Protein AF-A0A8C4TIR2-F1 (afdb_monomer)

Mean predicted aligned error: 9.28 Å

Structure (mmCIF, N/CA/C/O backbone):
data_AF-A0A8C4TIR2-F1
#
_entry.id   AF-A0A8C4TIR2-F1
#
loop_
_atom_site.group_PDB
_atom_site.id
_atom_site.type_symbol
_atom_site.label_atom_id
_atom_site.label_alt_id
_atom_site.label_comp_id
_atom_site.label_asym_id
_atom_site.label_entity_id
_atom_site.label_seq_id
_atom_site.pdbx_PDB_ins_code
_atom_site.Cartn_x
_atom_site.Cartn_y
_atom_site.Cartn_z
_atom_site.occupancy
_atom_site.B_iso_or_equiv
_atom_site.auth_seq_id
_atom_site.auth_comp_id
_atom_site.auth_asym_id
_atom_site.auth_atom_id
_atom_site.pdbx_PDB_model_num
ATOM 1 N N . MET A 1 1 ? 10.540 20.627 15.817 1.00 44.41 1 MET A N 1
ATOM 2 C CA . MET A 1 1 ? 10.626 19.557 14.808 1.00 44.41 1 MET A CA 1
ATOM 3 C C . MET A 1 1 ? 10.087 18.315 15.485 1.00 44.41 1 MET A C 1
ATOM 5 O O . MET A 1 1 ? 10.702 17.850 16.442 1.00 44.41 1 MET A O 1
ATOM 9 N N . ASP A 1 2 ? 8.877 17.903 15.119 1.00 51.88 2 ASP A N 1
ATOM 10 C CA . ASP A 1 2 ? 8.146 16.870 15.853 1.00 51.88 2 ASP A CA 1
ATOM 11 C C . ASP A 1 2 ? 8.819 15.507 15.669 1.00 51.88 2 ASP A C 1
ATOM 13 O O . ASP A 1 2 ? 9.313 15.180 14.590 1.00 51.88 2 ASP A O 1
ATOM 17 N N . CYS A 1 3 ? 8.850 14.691 16.727 1.00 56.00 3 CYS A N 1
ATOM 18 C CA . CYS A 1 3 ? 9.494 13.372 16.720 1.00 56.00 3 CYS A CA 1
ATOM 19 C C . CYS A 1 3 ? 8.999 12.490 15.555 1.00 56.00 3 CYS A C 1
ATOM 21 O O . CYS A 1 3 ? 9.780 11.754 14.959 1.00 56.00 3 CYS A O 1
ATOM 23 N N . LEU A 1 4 ? 7.730 12.646 15.163 1.00 46.91 4 LEU A N 1
ATOM 24 C CA . LEU A 1 4 ? 7.131 11.980 14.009 1.00 46.91 4 LEU A CA 1
ATOM 25 C C . LEU A 1 4 ? 7.779 12.397 12.679 1.00 46.91 4 LEU A C 1
ATOM 27 O O . LEU A 1 4 ? 8.092 11.539 11.863 1.00 46.91 4 LEU A O 1
ATOM 31 N N . GLU A 1 5 ? 8.032 13.686 12.473 1.00 54.72 5 GLU A N 1
ATOM 32 C CA . GLU A 1 5 ? 8.664 14.216 11.260 1.00 54.72 5 GLU A CA 1
ATOM 33 C C . GLU A 1 5 ? 10.117 13.728 11.135 1.00 54.72 5 GLU A C 1
ATOM 35 O O . GLU A 1 5 ? 10.555 13.284 10.071 1.00 54.72 5 GLU A O 1
ATOM 40 N N . VAL A 1 6 ? 10.842 13.695 12.260 1.00 60.31 6 VAL A N 1
ATOM 41 C CA . VAL A 1 6 ? 12.198 13.129 12.333 1.00 60.31 6 VAL A CA 1
ATOM 42 C C . VAL A 1 6 ? 12.179 11.623 12.040 1.00 60.31 6 VAL A C 1
ATOM 44 O O . VAL A 1 6 ? 12.963 11.159 11.210 1.00 60.31 6 VAL A O 1
ATOM 47 N N . CYS A 1 7 ? 11.262 10.858 12.641 1.00 57.25 7 CYS A N 1
ATOM 48 C CA . CYS A 1 7 ? 11.126 9.418 12.396 1.00 57.25 7 CYS A CA 1
ATOM 49 C C . CYS A 1 7 ? 10.742 9.097 10.945 1.00 57.25 7 CYS A C 1
ATOM 51 O O . CYS A 1 7 ? 11.312 8.174 10.362 1.00 57.25 7 CYS A O 1
ATOM 53 N N . LEU A 1 8 ? 9.831 9.865 10.343 1.00 60.19 8 LEU A N 1
ATOM 54 C CA . LEU A 1 8 ? 9.441 9.703 8.940 1.00 60.19 8 LEU A CA 1
ATOM 55 C C . LEU A 1 8 ? 10.604 10.038 7.997 1.00 60.19 8 LEU A C 1
ATOM 57 O O . LEU A 1 8 ? 10.867 9.285 7.059 1.00 60.19 8 LEU A O 1
ATOM 61 N N . SER A 1 9 ? 11.370 11.095 8.288 1.00 61.84 9 SER A N 1
ATOM 62 C CA . SER A 1 9 ? 12.558 11.439 7.496 1.00 61.84 9 SER A CA 1
ATOM 63 C C . SER A 1 9 ? 13.643 10.354 7.561 1.00 61.84 9 SER A C 1
ATOM 65 O O . SER A 1 9 ? 14.259 10.040 6.543 1.00 61.84 9 SER A O 1
ATOM 67 N N . TYR A 1 10 ? 13.850 9.719 8.720 1.00 64.38 10 TYR A N 1
ATOM 68 C CA . TYR A 1 10 ? 14.801 8.613 8.854 1.00 64.38 10 TYR A CA 1
ATOM 69 C C . TYR A 1 10 ? 14.301 7.336 8.168 1.00 64.38 10 TYR A C 1
ATOM 71 O O . TYR A 1 10 ? 15.072 6.659 7.491 1.00 64.38 10 TYR A O 1
ATOM 79 N N . ASN A 1 11 ? 13.003 7.037 8.279 1.00 63.38 11 ASN A N 1
ATOM 80 C CA . ASN A 1 11 ? 12.386 5.890 7.617 1.00 63.38 11 ASN A CA 1
ATOM 81 C C . ASN A 1 11 ? 12.517 5.984 6.090 1.00 63.38 11 ASN A C 1
ATOM 83 O O . ASN A 1 11 ? 12.944 5.016 5.466 1.00 63.38 11 ASN A O 1
ATOM 87 N N . SER A 1 12 ? 12.295 7.174 5.521 1.00 69.44 12 SER A N 1
ATOM 88 C CA . SER A 1 12 ? 12.426 7.408 4.077 1.00 69.44 12 SER A CA 1
ATOM 89 C C . SER A 1 12 ? 13.821 7.102 3.524 1.00 69.44 12 SER A C 1
ATOM 91 O O . SER A 1 12 ? 13.954 6.633 2.396 1.00 69.44 12 SER A O 1
ATOM 93 N N . LYS A 1 13 ? 14.875 7.297 4.331 1.00 70.94 13 LYS A N 1
ATOM 94 C CA . LYS A 1 13 ? 16.254 6.948 3.954 1.00 70.94 13 LYS A CA 1
ATOM 95 C C . LYS 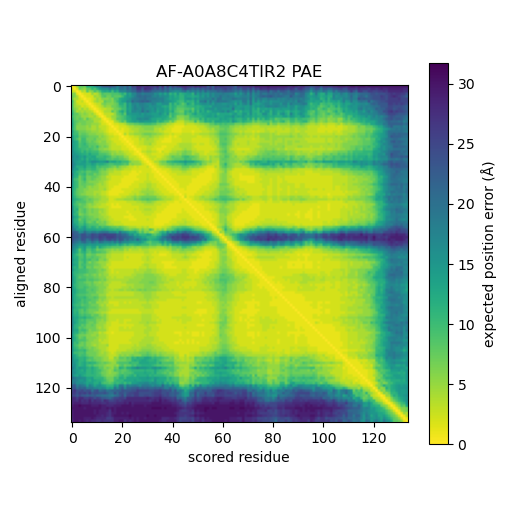A 1 13 ? 16.504 5.440 3.950 1.00 70.94 13 LYS A C 1
ATOM 97 O O . LYS A 1 13 ? 17.417 4.996 3.267 1.00 70.94 13 LYS A O 1
ATOM 102 N N . LEU A 1 14 ? 15.730 4.674 4.720 1.00 71.31 14 LEU A N 1
ATOM 103 C CA . LEU A 1 14 ? 15.897 3.228 4.871 1.00 71.31 14 LEU A CA 1
ATOM 104 C C . LEU A 1 14 ? 15.120 2.423 3.830 1.00 71.31 14 LEU A C 1
ATOM 106 O O . LEU A 1 14 ? 15.625 1.411 3.363 1.00 71.31 14 LEU A O 1
ATOM 110 N N . ASN A 1 15 ? 13.900 2.840 3.490 1.00 77.38 15 ASN A N 1
ATOM 111 C CA . ASN A 1 15 ? 13.010 2.077 2.605 1.00 77.38 15 ASN A CA 1
ATOM 112 C C . ASN A 1 15 ? 12.598 2.836 1.333 1.00 77.38 15 ASN A C 1
ATOM 114 O O . ASN A 1 15 ? 11.797 2.336 0.549 1.00 77.38 15 ASN A O 1
ATOM 118 N N . GLY A 1 16 ? 13.106 4.056 1.140 1.00 84.44 16 GLY A N 1
ATOM 119 C CA . GLY A 1 16 ? 12.786 4.885 -0.020 1.00 84.44 16 GLY A CA 1
AT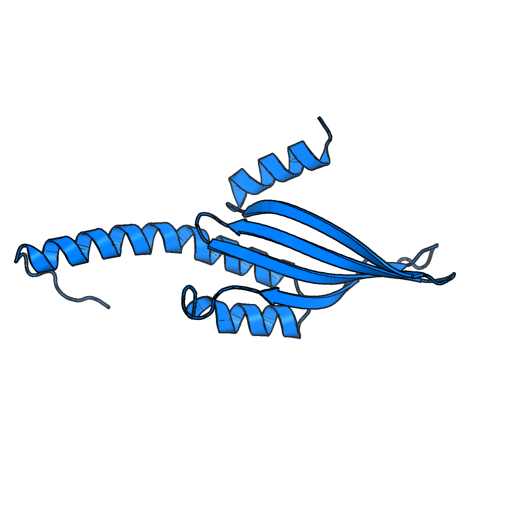OM 120 C C . GLY A 1 16 ? 11.350 5.412 -0.048 1.00 84.44 16 GLY A C 1
ATOM 121 O O . GLY A 1 16 ? 10.964 5.993 -1.063 1.00 84.44 16 GLY A O 1
ATOM 122 N N . VAL A 1 17 ? 10.559 5.215 1.016 1.00 88.62 17 VAL A N 1
ATOM 123 C CA . VAL A 1 17 ? 9.154 5.636 1.107 1.00 88.62 17 VAL A CA 1
ATOM 124 C C . VAL A 1 17 ? 9.064 7.047 1.678 1.00 88.62 17 VAL A C 1
ATOM 126 O O . VAL A 1 17 ? 9.472 7.315 2.807 1.00 88.62 17 VAL A O 1
ATOM 129 N N . ILE A 1 18 ? 8.479 7.951 0.902 1.00 89.00 18 ILE A N 1
ATOM 130 C CA . ILE A 1 18 ? 8.207 9.336 1.282 1.00 89.00 18 ILE A CA 1
ATOM 131 C C . ILE A 1 18 ? 6.695 9.533 1.277 1.00 89.00 18 ILE A C 1
ATOM 133 O O . ILE A 1 18 ? 6.031 9.228 0.288 1.00 89.00 18 ILE A O 1
ATOM 137 N N . PHE A 1 19 ? 6.153 10.052 2.375 1.00 87.62 19 PHE A N 1
ATOM 138 C CA . PHE A 1 19 ? 4.742 10.408 2.486 1.00 87.62 19 PHE A CA 1
ATOM 139 C C . PHE A 1 19 ? 4.551 11.883 2.141 1.00 87.62 19 PHE A C 1
ATOM 141 O O . PHE A 1 19 ? 5.210 12.741 2.725 1.00 87.62 19 PHE A O 1
ATOM 148 N N . ASN A 1 20 ? 3.649 12.163 1.203 1.00 89.50 20 ASN A N 1
ATOM 149 C CA . ASN A 1 20 ? 3.382 13.513 0.707 1.00 89.50 20 ASN A CA 1
ATOM 150 C C . ASN A 1 20 ? 2.139 14.126 1.351 1.00 89.50 20 ASN A C 1
ATOM 152 O O . ASN A 1 20 ? 2.112 15.322 1.620 1.00 89.50 20 ASN A O 1
ATOM 156 N N . ASP A 1 21 ? 1.111 13.310 1.579 1.00 89.12 21 ASP A N 1
ATOM 157 C CA . ASP A 1 21 ? -0.139 13.744 2.197 1.00 89.12 21 ASP A CA 1
ATOM 158 C C . ASP A 1 21 ? -0.716 12.624 3.062 1.00 89.12 21 ASP A C 1
ATOM 160 O O . ASP A 1 21 ? -0.582 11.437 2.740 1.00 89.12 21 ASP A O 1
ATOM 164 N N . CYS A 1 22 ? -1.366 13.014 4.154 1.00 88.94 22 CYS A N 1
ATOM 165 C CA . CYS A 1 22 ? -2.058 12.118 5.064 1.00 88.94 22 CYS A CA 1
ATOM 166 C C . CYS A 1 22 ? -3.305 12.815 5.606 1.00 88.94 22 CYS A C 1
ATOM 168 O O . CYS A 1 22 ? -3.226 13.822 6.309 1.00 88.94 22 CYS A O 1
ATOM 170 N N . GLN A 1 23 ? -4.463 12.243 5.309 1.00 89.50 23 GLN A N 1
ATOM 171 C CA . GLN A 1 23 ? -5.754 12.729 5.770 1.00 89.50 23 GLN A CA 1
ATOM 172 C C . GLN A 1 23 ? -6.420 11.651 6.608 1.00 89.50 23 GLN A C 1
ATOM 174 O O . GLN A 1 23 ? -6.385 10.469 6.264 1.00 89.50 23 GLN A O 1
ATOM 179 N N . SER A 1 24 ? -7.076 12.062 7.690 1.00 90.50 24 SER A N 1
ATOM 180 C CA . SER A 1 24 ? -7.848 11.152 8.527 1.00 90.50 24 SER A CA 1
ATOM 181 C C . SER A 1 24 ? -9.233 11.716 8.812 1.00 90.50 24 SER A C 1
ATOM 183 O O . SER A 1 24 ? -9.405 12.908 9.062 1.00 90.50 24 SER A O 1
ATOM 185 N N . MET A 1 25 ? -10.238 10.845 8.769 1.00 92.88 25 MET A N 1
ATOM 186 C CA . MET A 1 25 ? -11.625 11.181 9.064 1.00 92.88 25 MET A CA 1
ATOM 187 C C . MET A 1 25 ? -12.217 10.122 9.987 1.00 92.88 25 MET A C 1
ATOM 189 O O . MET A 1 25 ? -12.101 8.924 9.740 1.00 92.88 25 MET A O 1
ATOM 193 N N . THR A 1 26 ? -12.883 10.551 11.058 1.00 94.06 26 THR A N 1
ATOM 194 C CA . THR A 1 26 ? -13.643 9.624 11.907 1.00 94.06 26 THR A CA 1
ATOM 195 C C . THR A 1 26 ? -14.949 9.266 11.204 1.00 94.06 26 THR A C 1
ATOM 197 O O . THR A 1 26 ? -15.751 10.155 10.938 1.00 94.06 26 THR A O 1
ATOM 200 N N . ILE A 1 27 ? -15.158 7.980 10.915 1.00 94.69 27 ILE A N 1
ATOM 201 C CA . ILE A 1 27 ? -16.389 7.478 10.284 1.00 94.69 27 ILE A CA 1
ATOM 202 C C . ILE A 1 27 ? -17.414 7.103 11.352 1.00 94.69 27 ILE A C 1
ATOM 204 O O . ILE A 1 27 ? -18.591 7.424 11.242 1.00 94.69 27 ILE A O 1
ATOM 208 N N . GLU A 1 28 ? -16.958 6.421 12.400 1.00 92.44 28 GLU A N 1
ATOM 209 C CA . GLU A 1 28 ? -17.813 5.935 13.476 1.00 92.44 28 GLU A CA 1
ATOM 210 C C . GLU A 1 28 ? -17.135 6.225 14.807 1.00 92.44 28 GLU A C 1
ATOM 212 O O . GLU A 1 28 ? -15.948 5.944 15.002 1.00 92.44 28 GLU A O 1
ATOM 217 N N . ARG A 1 29 ? -17.904 6.770 15.745 1.00 91.31 29 ARG A N 1
ATOM 218 C CA . ARG A 1 29 ? -17.455 6.999 17.111 1.00 91.31 29 ARG A CA 1
ATOM 219 C C . ARG A 1 29 ? -18.526 6.495 18.063 1.00 91.31 29 ARG A C 1
ATOM 221 O O . ARG A 1 29 ? -19.584 7.098 18.181 1.00 91.31 29 ARG A O 1
ATOM 228 N N . SER A 1 30 ? -18.211 5.425 18.779 1.00 86.06 30 SER A N 1
ATOM 229 C CA . SER A 1 30 ? -19.043 4.896 19.862 1.00 86.06 30 SER A CA 1
ATOM 230 C C . SER A 1 30 ? -18.352 5.092 21.215 1.00 86.06 30 SER A C 1
ATOM 232 O O . SER A 1 30 ? -17.267 5.685 21.298 1.00 86.06 30 SER A O 1
ATOM 234 N N . THR A 1 31 ? -18.981 4.607 22.282 1.00 82.12 31 THR A N 1
ATOM 235 C CA . THR A 1 31 ? -18.399 4.552 23.629 1.00 82.12 31 THR A CA 1
ATOM 236 C C . THR A 1 31 ? -17.245 3.549 23.723 1.00 82.12 31 THR A C 1
ATOM 238 O O . THR A 1 31 ? -16.294 3.799 24.454 1.00 82.12 31 THR A O 1
ATOM 241 N N . VAL A 1 32 ? -17.276 2.465 22.937 1.00 84.81 32 VAL A N 1
ATOM 242 C CA . VAL A 1 32 ? -16.321 1.341 23.037 1.00 84.81 32 VAL A CA 1
ATOM 243 C C . VAL A 1 32 ? -15.224 1.402 21.969 1.00 84.81 32 VAL A C 1
ATOM 245 O O . VAL A 1 32 ? -14.061 1.092 22.231 1.00 84.81 32 VAL A O 1
ATOM 248 N N . ARG A 1 33 ? -15.579 1.829 20.753 1.00 88.38 33 ARG A N 1
ATOM 249 C CA . ARG A 1 33 ? -14.695 1.812 19.579 1.00 88.38 33 ARG A CA 1
ATOM 250 C C . ARG A 1 33 ? -14.800 3.070 18.727 1.00 88.38 33 ARG A C 1
ATOM 252 O O . ARG A 1 33 ? -15.834 3.746 18.712 1.00 88.38 33 ARG A O 1
ATOM 259 N N . THR A 1 34 ? -13.742 3.336 17.973 1.00 91.50 34 THR A N 1
ATOM 260 C CA . THR A 1 34 ? -13.691 4.368 16.932 1.00 91.50 34 THR A CA 1
ATOM 261 C C . THR A 1 34 ? -13.175 3.755 15.642 1.00 91.50 34 THR A C 1
ATOM 263 O O . THR A 1 34 ? -12.199 3.008 15.669 1.00 91.50 34 THR A O 1
ATOM 266 N N . ILE A 1 35 ? -13.809 4.088 14.522 1.00 93.25 35 ILE A N 1
ATOM 267 C CA . ILE A 1 35 ? -13.330 3.739 13.185 1.00 93.25 35 ILE A CA 1
ATOM 268 C C . ILE A 1 35 ? -12.913 5.027 12.489 1.00 93.25 35 ILE A C 1
ATOM 270 O O . ILE A 1 35 ? -13.706 5.965 12.361 1.00 93.25 35 ILE A O 1
ATOM 274 N N . GLN A 1 36 ? -11.667 5.065 12.033 1.00 93.69 36 GLN A N 1
ATOM 275 C CA . GLN A 1 36 ? -11.121 6.168 11.252 1.00 93.69 36 GLN A CA 1
ATOM 276 C C . GLN A 1 36 ? -10.749 5.688 9.858 1.00 93.69 36 GLN A C 1
ATOM 278 O O . GLN A 1 36 ? -10.097 4.657 9.716 1.00 93.69 36 GLN A O 1
ATOM 283 N N . ARG A 1 37 ? -11.124 6.455 8.837 1.00 95.75 37 ARG A N 1
ATOM 284 C CA . ARG A 1 37 ? -10.590 6.297 7.488 1.00 95.75 37 ARG A CA 1
ATOM 285 C C . ARG A 1 37 ? -9.357 7.163 7.351 1.00 95.75 37 ARG A C 1
ATOM 287 O O . ARG A 1 37 ? -9.409 8.349 7.665 1.00 95.75 37 ARG A O 1
ATOM 294 N N . HIS A 1 38 ? -8.290 6.569 6.857 1.00 93.38 38 HIS A N 1
ATOM 295 C CA . HIS A 1 38 ? -7.038 7.232 6.548 1.00 93.38 38 HIS A CA 1
ATOM 296 C C . HIS A 1 38 ? -6.805 7.169 5.046 1.00 93.38 38 HIS A C 1
ATOM 298 O O . HIS A 1 38 ? -7.082 6.146 4.418 1.00 93.38 38 HIS A O 1
ATOM 304 N N . ARG A 1 39 ? -6.308 8.265 4.482 1.00 95.06 39 ARG A N 1
ATOM 305 C CA . ARG A 1 39 ? -5.861 8.370 3.095 1.00 95.06 39 ARG A CA 1
ATOM 306 C C . ARG A 1 39 ? -4.443 8.887 3.102 1.00 95.06 39 ARG A C 1
ATOM 308 O O . ARG A 1 39 ? -4.188 9.953 3.650 1.00 95.06 39 ARG A O 1
ATOM 315 N N . ILE A 1 40 ? -3.545 8.127 2.506 1.00 93.44 40 ILE A N 1
ATOM 316 C CA . ILE A 1 40 ? -2.128 8.443 2.448 1.00 93.44 40 ILE A CA 1
ATOM 317 C C . ILE A 1 40 ? -1.709 8.456 0.988 1.00 93.44 40 ILE A C 1
ATOM 319 O O . ILE A 1 40 ? -2.079 7.562 0.228 1.00 93.44 40 ILE A O 1
ATOM 323 N N . SER A 1 41 ? -0.915 9.447 0.607 1.00 94.12 41 SER A N 1
ATOM 324 C CA . SER A 1 41 ? -0.220 9.453 -0.676 1.00 94.12 41 SER A CA 1
ATOM 325 C C . SER A 1 41 ? 1.272 9.622 -0.468 1.00 94.12 41 SER A C 1
ATOM 327 O O . SER A 1 41 ? 1.726 10.181 0.536 1.00 94.12 41 SER A O 1
ATOM 329 N N . GLY A 1 42 ? 2.044 9.136 -1.423 1.00 92.81 42 GLY 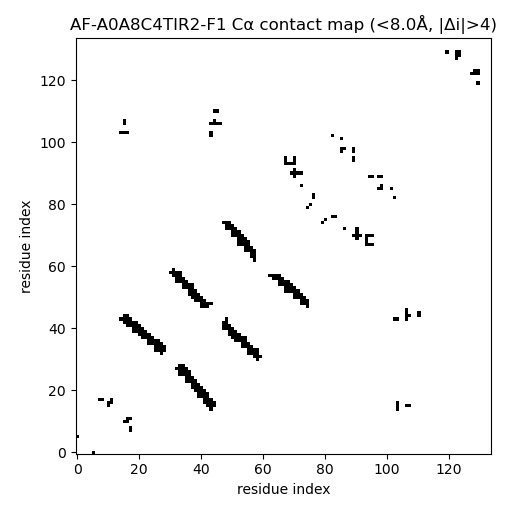A N 1
ATOM 330 C CA . GLY A 1 42 ? 3.484 9.220 -1.339 1.00 92.81 42 GLY A CA 1
ATOM 331 C C . GLY A 1 42 ? 4.172 8.698 -2.578 1.00 92.81 42 GLY A C 1
ATOM 332 O O . GLY A 1 42 ? 3.547 8.385 -3.592 1.00 92.81 42 GLY A O 1
ATOM 333 N N . VAL A 1 43 ? 5.488 8.616 -2.475 1.00 92.06 43 VAL A N 1
ATOM 334 C CA . VAL A 1 43 ? 6.351 8.047 -3.502 1.00 92.06 43 VAL A CA 1
ATOM 335 C C . VAL A 1 43 ? 7.307 7.073 -2.833 1.00 92.06 43 VAL A C 1
ATOM 337 O O . VAL A 1 43 ? 7.899 7.388 -1.805 1.00 92.06 43 VAL A O 1
ATOM 340 N N . CYS A 1 44 ? 7.470 5.892 -3.421 1.00 90.69 44 CYS A N 1
ATOM 341 C CA . CYS A 1 44 ? 8.563 4.986 -3.098 1.00 90.69 44 CYS A CA 1
ATOM 342 C C . CYS A 1 44 ? 9.564 4.998 -4.253 1.00 90.69 44 CYS A C 1
ATOM 344 O O . CYS A 1 44 ? 9.247 4.560 -5.360 1.00 90.69 44 CYS A O 1
ATOM 346 N N . HIS A 1 45 ? 10.753 5.557 -4.030 1.00 86.62 45 HIS A N 1
ATOM 347 C CA . HIS A 1 45 ? 11.737 5.851 -5.078 1.00 86.62 45 HIS A CA 1
ATOM 348 C C . HIS A 1 45 ? 11.170 6.695 -6.238 1.00 86.62 45 HIS A C 1
ATOM 350 O O . HIS A 1 45 ? 11.220 7.919 -6.202 1.00 86.62 45 HIS A O 1
ATOM 356 N N . SER A 1 46 ? 10.645 6.048 -7.280 1.00 85.56 46 SER A N 1
ATOM 357 C CA . SER A 1 46 ? 10.036 6.691 -8.458 1.00 85.56 46 SER A CA 1
ATOM 358 C C . SER A 1 46 ? 8.610 6.205 -8.726 1.00 85.56 46 SER A C 1
ATOM 360 O O . SER A 1 46 ? 8.092 6.393 -9.821 1.00 85.56 46 SER A O 1
ATOM 362 N N . MET A 1 47 ? 7.997 5.557 -7.735 1.00 90.25 47 MET A N 1
ATOM 363 C CA . MET A 1 47 ? 6.697 4.908 -7.838 1.00 90.25 47 MET A CA 1
ATOM 364 C C . MET A 1 47 ? 5.691 5.637 -6.948 1.00 90.25 47 MET A C 1
ATOM 366 O O . MET A 1 47 ? 5.772 5.508 -5.721 1.00 90.25 47 MET A O 1
ATOM 370 N N . PRO A 1 48 ? 4.779 6.436 -7.524 1.00 94.00 48 PRO A N 1
ATOM 371 C CA . PRO A 1 48 ? 3.737 7.089 -6.750 1.00 94.00 48 PRO A CA 1
ATOM 372 C C . PRO A 1 48 ? 2.725 6.056 -6.248 1.00 94.00 48 PRO A C 1
ATOM 374 O O . PRO A 1 48 ? 2.408 5.089 -6.943 1.00 94.00 48 PRO A O 1
ATOM 377 N N . PHE A 1 49 ? 2.211 6.264 -5.041 1.00 94.50 49 PHE A N 1
ATOM 378 C CA . PHE A 1 49 ? 1.196 5.403 -4.448 1.00 94.50 49 PHE A CA 1
ATOM 379 C C . PHE A 1 49 ? 0.136 6.214 -3.710 1.00 94.50 49 PHE A C 1
ATOM 381 O O . PHE A 1 49 ? 0.412 7.278 -3.146 1.00 94.50 49 PHE A O 1
ATOM 388 N N . TRP A 1 50 ? -1.064 5.644 -3.646 1.00 96.56 50 TRP A N 1
ATOM 389 C CA . TRP A 1 50 ? -2.145 6.099 -2.783 1.00 96.56 50 TRP A CA 1
ATOM 390 C C . TRP A 1 50 ? -2.729 4.908 -2.036 1.00 96.56 50 TRP A C 1
ATOM 392 O O . TRP A 1 50 ? -2.938 3.837 -2.603 1.00 96.56 50 TRP A O 1
ATOM 402 N N . VAL A 1 51 ? -2.996 5.092 -0.750 1.00 96.44 51 VAL A N 1
ATOM 403 C CA . VAL A 1 51 ? -3.540 4.056 0.123 1.00 96.44 51 VAL A CA 1
ATOM 404 C C . VAL A 1 51 ? -4.695 4.637 0.918 1.00 96.44 51 VAL A C 1
ATOM 406 O O . VAL A 1 51 ? -4.540 5.644 1.607 1.00 96.44 51 VAL A O 1
ATOM 409 N N . GLU A 1 52 ? -5.848 3.984 0.855 1.00 97.44 52 GLU A N 1
ATOM 410 C CA . GLU A 1 52 ? -6.988 4.240 1.729 1.00 97.44 52 GLU A CA 1
ATOM 411 C C . GLU A 1 52 ? -7.183 3.044 2.663 1.00 97.44 52 GLU A C 1
ATOM 413 O O . GLU A 1 52 ? -7.218 1.899 2.217 1.00 97.44 52 GLU A O 1
ATOM 418 N N . PHE A 1 53 ? -7.325 3.282 3.966 1.00 96.69 53 PHE A N 1
ATOM 419 C CA . PHE A 1 53 ? -7.578 2.205 4.921 1.00 96.69 53 PHE A CA 1
ATOM 420 C C . PHE A 1 53 ? -8.476 2.632 6.077 1.00 96.69 53 PHE A C 1
ATOM 422 O O . PHE A 1 53 ? -8.536 3.803 6.450 1.00 96.69 53 PHE A O 1
ATOM 429 N N . CYS A 1 54 ? -9.181 1.665 6.660 1.00 95.81 54 CYS A N 1
ATOM 430 C CA . CYS A 1 54 ? -9.972 1.865 7.871 1.00 95.81 54 CYS A CA 1
ATOM 431 C C . CYS A 1 54 ? -9.235 1.286 9.078 1.00 95.81 54 CYS A C 1
ATOM 433 O O . CYS A 1 54 ? -8.862 0.114 9.080 1.00 95.81 54 CYS A O 1
ATOM 435 N N . LEU A 1 55 ? -9.045 2.106 10.109 1.00 93.88 55 LEU A N 1
ATOM 436 C CA . LEU A 1 55 ? -8.394 1.745 11.360 1.00 93.88 55 LEU A CA 1
ATOM 437 C C . LEU A 1 55 ? -9.433 1.692 12.481 1.00 93.88 55 LEU A C 1
ATOM 439 O O . LEU A 1 55 ? -10.043 2.707 12.827 1.00 93.88 55 LEU A O 1
ATOM 443 N N . LEU A 1 56 ? -9.615 0.505 13.051 1.00 92.12 56 LEU A N 1
ATOM 444 C CA . LEU A 1 56 ? -10.440 0.274 14.229 1.00 92.12 56 LEU A CA 1
ATOM 445 C C . LEU A 1 56 ? -9.581 0.431 15.490 1.00 92.12 56 LEU A C 1
ATOM 447 O O . LEU A 1 56 ? -8.599 -0.289 15.662 1.00 92.12 56 LEU A O 1
ATOM 451 N N . GLN A 1 57 ? -9.967 1.349 16.377 1.00 86.75 57 GLN A N 1
ATOM 452 C CA . GLN A 1 57 ? -9.310 1.593 17.666 1.00 86.75 57 GLN A CA 1
ATOM 453 C C . GLN A 1 57 ? -10.292 1.393 18.827 1.00 86.75 57 GLN A C 1
ATOM 455 O O . GLN A 1 57 ? -11.400 1.939 18.815 1.00 86.75 57 GLN A O 1
ATOM 460 N N . GLY A 1 58 ? -9.878 0.634 19.845 1.00 82.44 58 GLY A N 1
ATOM 461 C CA . GLY A 1 58 ? -10.585 0.544 21.125 1.00 82.44 58 GLY A CA 1
ATOM 462 C C . GLY A 1 58 ? -10.334 1.797 21.966 1.00 82.44 58 GLY A C 1
ATOM 463 O O . GLY A 1 58 ? -9.213 2.298 22.000 1.00 82.44 58 GLY A O 1
ATOM 464 N N . LYS A 1 59 ? -11.372 2.336 22.616 1.00 69.69 59 LYS A N 1
ATOM 465 C CA . LYS A 1 59 ? -11.272 3.624 23.324 1.00 69.69 59 LYS A CA 1
ATOM 466 C C . LYS A 1 59 ? -10.770 3.529 24.765 1.00 69.69 59 LYS A C 1
ATOM 468 O O . LYS A 1 59 ? -10.200 4.503 25.238 1.00 69.69 59 LYS A O 1
ATOM 473 N N . ILE A 1 60 ? -10.999 2.420 25.471 1.00 57.62 60 ILE A N 1
ATOM 474 C CA . ILE A 1 60 ? -10.700 2.291 26.909 1.00 57.62 60 ILE A CA 1
ATOM 475 C C . ILE A 1 60 ? -10.432 0.815 27.232 1.00 57.62 60 ILE A C 1
ATOM 477 O O . ILE A 1 60 ? -11.198 -0.030 26.774 1.00 57.62 60 ILE A O 1
ATOM 481 N N . GLU A 1 61 ? -9.342 0.533 27.962 1.00 55.06 61 GLU A N 1
ATOM 482 C CA . GLU A 1 61 ? -8.984 -0.701 28.714 1.00 55.06 61 GLU A CA 1
ATOM 483 C C . GLU A 1 61 ? -9.082 -2.078 28.028 1.00 55.06 61 GLU A C 1
ATOM 485 O O . GLU A 1 61 ? -8.642 -3.080 28.579 1.00 55.06 61 GLU A O 1
ATOM 490 N N . SER A 1 62 ? -9.575 -2.158 26.798 1.00 56.47 62 SER A N 1
ATOM 491 C CA . SER A 1 62 ? -9.868 -3.423 26.120 1.00 56.47 62 SER A CA 1
ATOM 492 C C . SER A 1 62 ? -8.625 -4.199 25.670 1.00 56.47 62 SER A C 1
ATOM 494 O O . SER A 1 62 ? -8.755 -5.300 25.148 1.00 56.47 62 SER A O 1
ATOM 496 N N . GLY A 1 63 ? -7.417 -3.634 25.804 1.00 63.06 63 GLY A N 1
ATOM 497 C CA . GLY A 1 63 ? -6.182 -4.228 25.271 1.00 63.06 63 GLY A CA 1
ATOM 498 C C . GLY A 1 63 ? -6.193 -4.437 23.747 1.00 63.06 63 GLY A C 1
ATOM 499 O O . GLY A 1 63 ? -5.244 -4.992 23.191 1.00 63.06 63 GLY A O 1
ATOM 500 N N . VAL A 1 64 ? -7.254 -3.998 23.056 1.00 69.50 64 VAL A N 1
ATOM 501 C CA . VAL A 1 64 ? -7.449 -4.207 21.624 1.00 69.50 64 VAL A CA 1
ATOM 502 C C . VAL A 1 64 ? -6.490 -3.299 20.876 1.00 69.50 64 VAL A C 1
ATOM 504 O O . VAL A 1 64 ? -6.628 -2.073 20.873 1.00 69.50 64 VAL A O 1
ATOM 507 N N . LYS A 1 65 ? -5.503 -3.919 20.230 1.00 81.69 65 LYS A N 1
ATOM 508 C CA . LYS A 1 65 ? -4.558 -3.216 19.368 1.00 81.69 65 LYS A CA 1
ATOM 509 C C . LYS A 1 65 ? -5.298 -2.598 18.176 1.00 81.69 65 LYS A C 1
ATOM 511 O O . LYS A 1 65 ? -6.200 -3.241 17.626 1.00 81.69 65 LYS A O 1
ATOM 516 N N . PRO A 1 66 ? -4.903 -1.388 17.739 1.00 87.62 66 PRO A N 1
ATOM 517 C CA . PRO A 1 66 ? -5.407 -0.810 16.504 1.00 87.62 66 PRO A CA 1
ATOM 518 C C . PRO A 1 66 ? -5.271 -1.812 15.358 1.00 87.62 66 PRO A C 1
ATOM 520 O O . PRO A 1 66 ? -4.192 -2.363 15.145 1.00 87.62 66 PRO A O 1
ATOM 523 N N . THR A 1 67 ? -6.368 -2.071 14.654 1.00 91.62 67 THR A N 1
ATOM 524 C CA . THR A 1 67 ? -6.412 -3.081 13.591 1.00 91.62 67 THR A CA 1
ATOM 525 C C . THR A 1 67 ? -6.944 -2.456 12.314 1.00 91.62 67 THR A C 1
ATOM 527 O O . THR A 1 67 ? -7.947 -1.738 12.336 1.00 91.62 67 THR A O 1
ATOM 530 N N . VAL A 1 68 ? -6.264 -2.717 11.199 1.00 94.56 68 VAL A N 1
ATOM 531 C CA . VAL A 1 68 ? -6.735 -2.314 9.874 1.00 94.56 68 VAL A CA 1
ATOM 532 C C . VAL A 1 68 ? -7.827 -3.287 9.444 1.00 94.56 68 VAL A C 1
ATOM 534 O O . VAL A 1 68 ? -7.603 -4.493 9.411 1.00 94.56 68 VAL A O 1
ATOM 537 N N . THR A 1 69 ? -9.021 -2.775 9.159 1.00 94.94 69 THR A N 1
ATOM 538 C CA . THR A 1 69 ? -10.197 -3.599 8.821 1.00 94.94 69 THR A CA 1
ATOM 539 C C . THR A 1 69 ? -10.538 -3.582 7.338 1.00 94.94 69 THR A C 1
ATOM 541 O O . THR A 1 69 ? -11.239 -4.467 6.861 1.00 94.94 69 THR A O 1
ATOM 544 N N . ALA A 1 70 ? -10.052 -2.581 6.611 1.00 96.44 70 ALA A N 1
ATOM 545 C CA . ALA A 1 70 ? -10.186 -2.467 5.168 1.00 96.44 70 ALA A CA 1
ATOM 546 C C . ALA A 1 70 ? -8.965 -1.733 4.622 1.00 96.44 70 ALA A C 1
ATOM 548 O O . ALA A 1 70 ? -8.482 -0.795 5.262 1.00 96.44 70 ALA A O 1
ATOM 549 N N . LEU A 1 71 ? -8.493 -2.153 3.453 1.00 97.62 71 LEU A N 1
ATOM 550 C CA . LEU A 1 71 ? -7.344 -1.584 2.764 1.00 97.62 71 LEU A CA 1
ATOM 551 C C . LEU A 1 71 ? -7.641 -1.555 1.266 1.00 97.62 71 LEU A C 1
ATOM 553 O O . LEU A 1 71 ? -8.051 -2.568 0.709 1.00 97.62 71 LEU A O 1
ATOM 557 N N . ASN A 1 72 ? -7.424 -0.401 0.650 1.00 97.69 72 ASN A N 1
ATOM 558 C CA . ASN A 1 72 ? -7.532 -0.166 -0.779 1.00 97.69 72 ASN A CA 1
ATOM 559 C C . ASN A 1 72 ? -6.280 0.582 -1.239 1.00 97.69 72 ASN A C 1
ATOM 561 O O . ASN A 1 72 ? -5.924 1.619 -0.670 1.00 97.69 72 ASN A O 1
ATOM 565 N N . ILE A 1 73 ? -5.605 0.058 -2.250 1.00 97.12 73 ILE A N 1
ATOM 566 C CA . ILE A 1 73 ? -4.338 0.570 -2.756 1.00 97.12 73 ILE A CA 1
ATOM 567 C C . ILE A 1 73 ? -4.533 0.957 -4.215 1.00 97.12 73 ILE A C 1
ATOM 569 O O . ILE A 1 73 ? -4.931 0.162 -5.059 1.00 97.12 73 ILE A O 1
ATOM 573 N N . LEU A 1 74 ? -4.210 2.205 -4.515 1.00 94.81 74 LEU A N 1
ATOM 574 C CA . LEU A 1 74 ? -4.328 2.788 -5.838 1.00 94.81 74 LEU A CA 1
ATOM 575 C C . LEU A 1 74 ? -2.911 3.014 -6.373 1.00 94.81 74 LEU A C 1
ATOM 577 O O . LEU A 1 74 ? -2.174 3.887 -5.905 1.00 94.81 74 LEU A O 1
ATOM 581 N N . MET A 1 75 ? -2.541 2.197 -7.351 1.00 94.31 75 MET A N 1
ATOM 582 C CA . MET A 1 75 ? -1.351 2.346 -8.188 1.00 94.31 75 MET A CA 1
ATOM 583 C C . MET A 1 75 ? -1.747 2.035 -9.629 1.00 94.31 75 MET A C 1
ATOM 585 O O . MET A 1 75 ? -2.666 1.248 -9.846 1.00 94.31 75 MET A O 1
ATOM 589 N N . ASP A 1 76 ? -1.072 2.646 -10.602 1.00 92.12 76 ASP A N 1
ATOM 590 C CA . ASP A 1 76 ? -1.371 2.411 -12.014 1.00 92.12 76 ASP A CA 1
ATOM 591 C C . ASP A 1 76 ? -0.932 0.989 -12.426 1.00 92.12 76 ASP A C 1
ATOM 593 O O . ASP A 1 76 ? 0.273 0.710 -12.458 1.00 92.12 76 ASP A O 1
ATOM 597 N N . PRO A 1 77 ? -1.869 0.073 -12.747 1.00 88.69 77 PRO A N 1
ATOM 598 C CA . PRO A 1 77 ? -1.523 -1.286 -13.154 1.00 88.69 77 PRO A CA 1
ATOM 599 C C . PRO A 1 77 ? -0.852 -1.336 -14.533 1.00 88.69 77 PRO A C 1
ATOM 601 O O . PRO A 1 77 ? -0.182 -2.321 -14.836 1.00 88.69 77 PRO A O 1
ATOM 604 N N . ALA A 1 78 ? -1.010 -0.303 -15.369 1.00 90.06 78 ALA A N 1
ATOM 605 C CA . ALA A 1 78 ? -0.309 -0.211 -16.646 1.00 90.06 78 ALA A CA 1
ATOM 606 C C . ALA A 1 78 ? 1.169 0.163 -16.452 1.00 90.06 78 ALA A C 1
ATOM 608 O O . ALA A 1 78 ? 2.016 -0.271 -17.232 1.00 90.06 78 ALA A O 1
ATOM 609 N N . GLU A 1 79 ? 1.489 0.939 -15.410 1.00 88.12 79 GLU A N 1
ATOM 610 C CA . GLU A 1 79 ? 2.872 1.295 -15.074 1.00 88.12 79 GLU A CA 1
ATOM 611 C C . GLU A 1 79 ? 3.561 0.224 -14.211 1.00 88.12 79 GLU A C 1
ATOM 613 O O . GLU A 1 79 ? 4.764 -0.005 -14.360 1.00 88.12 79 GLU A O 1
ATOM 618 N N . PHE A 1 80 ? 2.811 -0.454 -13.334 1.00 90.06 80 PHE A N 1
ATOM 619 C CA . PHE A 1 80 ? 3.346 -1.422 -12.369 1.00 90.06 80 PHE A CA 1
ATOM 620 C C . PHE A 1 80 ? 2.589 -2.763 -12.376 1.00 90.06 80 PHE A C 1
ATOM 622 O O . PHE A 1 80 ? 2.068 -3.178 -11.334 1.00 90.06 80 PHE A O 1
ATOM 629 N N . PRO A 1 81 ? 2.525 -3.478 -13.514 1.00 90.38 81 PRO A N 1
ATOM 630 C CA . PRO A 1 81 ? 1.763 -4.724 -13.617 1.00 90.38 81 PRO A CA 1
ATOM 631 C C . PRO A 1 81 ? 2.252 -5.811 -12.646 1.00 90.38 81 PRO A C 1
ATOM 633 O O . PRO A 1 81 ? 1.454 -6.590 -12.121 1.00 90.38 81 PRO A O 1
ATOM 636 N N . GLU A 1 82 ? 3.548 -5.843 -12.330 1.00 89.00 82 GLU A N 1
ATOM 637 C CA . GLU A 1 82 ? 4.137 -6.797 -11.385 1.00 89.00 82 GLU A CA 1
ATOM 638 C C . GLU A 1 82 ? 3.650 -6.584 -9.943 1.00 89.00 82 GLU A C 1
ATOM 640 O O . GLU A 1 82 ? 3.689 -7.514 -9.136 1.00 89.00 82 GLU A O 1
ATOM 645 N N . MET A 1 83 ? 3.159 -5.384 -9.612 1.00 92.38 83 MET A N 1
ATOM 646 C CA . MET A 1 83 ? 2.644 -5.064 -8.280 1.00 92.38 83 MET A CA 1
ATOM 647 C C . MET A 1 83 ? 1.213 -5.561 -8.058 1.00 92.38 83 MET A C 1
ATOM 649 O O . MET A 1 83 ? 0.815 -5.720 -6.904 1.00 92.38 83 MET A O 1
ATOM 653 N N . CYS A 1 84 ? 0.445 -5.855 -9.114 1.00 93.50 84 CYS A N 1
ATOM 654 C CA . CYS A 1 84 ? -0.978 -6.191 -8.998 1.00 93.50 84 CYS A CA 1
ATOM 655 C C . CYS A 1 84 ? -1.236 -7.373 -8.052 1.00 93.50 84 CYS A C 1
ATOM 657 O O . CYS A 1 84 ? -2.084 -7.276 -7.168 1.00 93.50 84 CYS A O 1
ATOM 659 N N . ALA A 1 85 ? -0.464 -8.459 -8.163 1.00 94.00 85 ALA A N 1
ATOM 660 C CA . ALA A 1 85 ? -0.629 -9.627 -7.294 1.00 94.00 85 ALA A CA 1
ATOM 661 C C . ALA A 1 85 ? -0.330 -9.313 -5.814 1.00 94.00 85 ALA A C 1
ATOM 663 O O . ALA A 1 85 ? -1.018 -9.805 -4.914 1.00 94.00 85 ALA A O 1
ATOM 664 N N . PHE A 1 86 ? 0.678 -8.473 -5.553 1.00 94.19 86 PH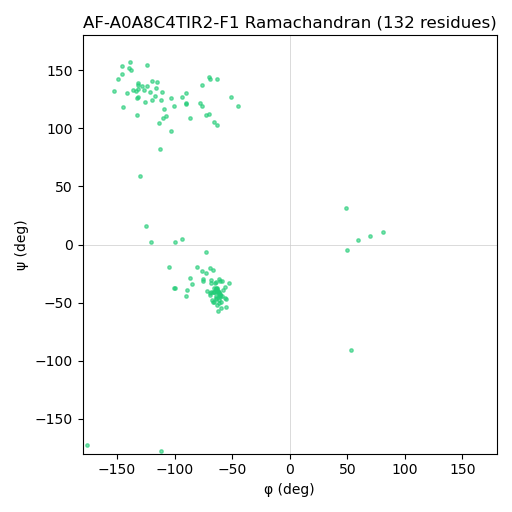E A N 1
ATOM 665 C CA . PHE A 1 86 ? 1.023 -8.035 -4.199 1.00 94.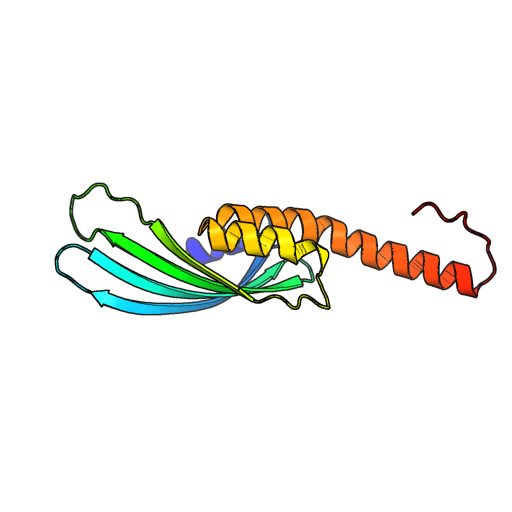19 86 PHE A CA 1
ATOM 666 C C . PHE A 1 86 ? -0.046 -7.113 -3.618 1.00 94.19 86 PHE A C 1
ATOM 668 O O . PHE A 1 86 ? -0.418 -7.282 -2.456 1.00 94.19 86 PHE A O 1
ATOM 675 N N . ILE A 1 87 ? -0.563 -6.188 -4.431 1.00 95.94 87 ILE A N 1
ATOM 676 C CA . ILE A 1 87 ? -1.650 -5.279 -4.065 1.00 95.94 87 ILE A CA 1
ATOM 677 C C . ILE A 1 87 ? -2.892 -6.083 -3.687 1.00 95.94 87 ILE A C 1
ATOM 679 O O . ILE A 1 87 ? -3.342 -5.978 -2.548 1.00 95.94 87 ILE A O 1
ATOM 683 N N . SER A 1 88 ? -3.366 -6.977 -4.560 1.00 96.12 88 SER A N 1
ATOM 684 C CA . SER A 1 88 ? -4.560 -7.784 -4.283 1.00 96.12 88 SER A CA 1
ATOM 685 C C . SER A 1 88 ? -4.417 -8.616 -3.006 1.00 96.12 88 SER A C 1
ATOM 687 O O . SER A 1 88 ? -5.357 -8.722 -2.218 1.00 96.12 88 SER A O 1
ATOM 689 N N . LYS A 1 89 ? -3.229 -9.179 -2.745 1.00 96.19 89 LYS A N 1
ATOM 690 C CA . LYS A 1 89 ? -2.965 -9.921 -1.503 1.00 96.19 89 LYS A CA 1
ATOM 691 C C . LYS A 1 89 ? -2.945 -9.010 -0.272 1.00 96.19 89 LYS A C 1
ATOM 693 O O . LYS A 1 89 ? -3.444 -9.404 0.785 1.00 96.19 89 LYS A O 1
ATOM 698 N N . ALA A 1 90 ? -2.352 -7.824 -0.375 1.00 96.56 90 ALA A N 1
ATOM 699 C CA . ALA A 1 90 ? -2.314 -6.864 0.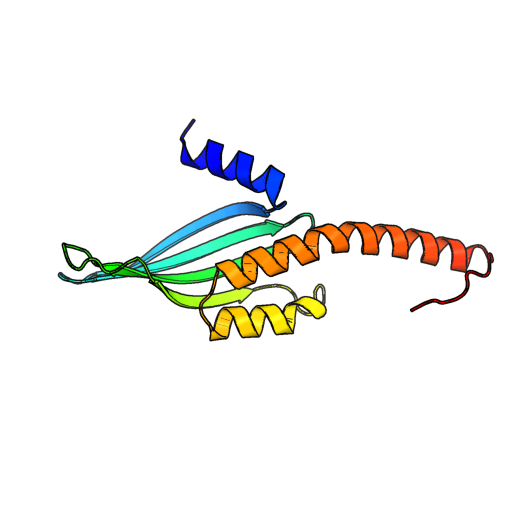723 1.00 96.56 90 ALA A CA 1
ATOM 700 C C . ALA A 1 90 ? -3.724 -6.377 1.078 1.00 96.56 90 ALA A C 1
ATOM 702 O O . ALA A 1 90 ? -4.083 -6.414 2.254 1.00 96.56 90 ALA A O 1
ATOM 703 N N . GLU A 1 91 ? -4.534 -6.016 0.081 1.00 97.50 91 GLU A N 1
ATOM 704 C CA . GLU A 1 91 ? -5.936 -5.612 0.249 1.00 97.50 91 GLU A CA 1
ATOM 705 C C . GLU A 1 91 ? -6.770 -6.728 0.883 1.00 97.50 91 GLU A C 1
ATOM 707 O O . GLU A 1 91 ? -7.411 -6.507 1.910 1.00 97.50 91 GLU A O 1
ATOM 712 N N . ALA A 1 92 ? -6.675 -7.955 0.354 1.00 97.38 92 ALA A N 1
ATOM 713 C CA . ALA A 1 92 ? -7.403 -9.113 0.878 1.00 97.38 92 ALA A CA 1
ATOM 714 C C . ALA A 1 92 ? -7.040 -9.453 2.335 1.00 97.38 92 ALA A C 1
ATOM 716 O O . ALA A 1 92 ? -7.866 -9.984 3.073 1.00 97.38 92 ALA A O 1
ATOM 717 N N . THR A 1 93 ? -5.808 -9.151 2.759 1.00 96.62 93 THR A N 1
ATOM 718 C CA . THR A 1 93 ? -5.329 -9.391 4.134 1.00 96.62 93 THR A CA 1
ATOM 719 C C . THR A 1 93 ? -5.355 -8.146 5.021 1.00 96.62 93 THR A C 1
ATOM 721 O O . THR A 1 93 ? -4.916 -8.219 6.168 1.00 96.62 93 THR A O 1
ATOM 724 N N . ALA A 1 94 ? -5.832 -7.008 4.504 1.00 96.25 94 ALA A N 1
ATOM 725 C CA . ALA A 1 94 ? -5.791 -5.702 5.163 1.00 96.25 94 ALA A CA 1
ATOM 726 C C . ALA A 1 94 ? -4.399 -5.330 5.729 1.00 96.25 94 ALA A C 1
ATOM 728 O O . ALA A 1 94 ? -4.279 -4.641 6.744 1.00 96.25 94 ALA A O 1
ATOM 729 N N . SER A 1 95 ? -3.321 -5.791 5.087 1.00 94.56 95 SER A N 1
ATOM 730 C CA . SER A 1 95 ? -1.961 -5.677 5.622 1.00 94.56 95 SER A CA 1
ATOM 731 C C . SER A 1 95 ? -1.167 -4.567 4.942 1.00 94.56 95 SER A C 1
ATOM 733 O O . SER A 1 95 ? -0.527 -4.770 3.906 1.00 94.56 95 SER A O 1
ATOM 735 N N . LEU A 1 96 ? -1.130 -3.400 5.594 1.00 92.81 96 LEU A N 1
ATOM 736 C CA . LEU A 1 96 ? -0.240 -2.294 5.218 1.00 92.81 96 LEU A CA 1
ATOM 737 C C . LEU A 1 96 ? 1.230 -2.728 5.203 1.00 92.81 96 LEU A C 1
ATOM 739 O O . LEU A 1 96 ? 1.992 -2.306 4.339 1.00 92.81 96 LEU A O 1
ATOM 743 N N . PHE A 1 97 ? 1.625 -3.600 6.136 1.00 90.75 97 PHE A N 1
ATOM 744 C CA . PHE A 1 97 ? 2.992 -4.110 6.211 1.00 90.75 97 PHE A CA 1
ATOM 745 C C . PHE A 1 97 ? 3.387 -4.872 4.944 1.00 90.75 97 PHE A C 1
ATOM 747 O O . PHE A 1 97 ? 4.449 -4.608 4.383 1.00 90.75 97 PHE A O 1
ATOM 754 N N . HIS A 1 98 ? 2.533 -5.788 4.471 1.00 91.81 98 HIS A N 1
ATOM 755 C CA . HIS A 1 98 ? 2.815 -6.545 3.250 1.00 91.81 98 HIS A CA 1
ATOM 756 C C . HIS A 1 98 ? 2.940 -5.621 2.040 1.00 91.81 98 HIS A C 1
ATOM 758 O O . HIS A 1 98 ? 3.860 -5.801 1.245 1.00 91.81 98 HIS A O 1
ATOM 764 N N . PHE A 1 99 ? 2.067 -4.614 1.937 1.00 94.25 99 PHE A N 1
ATOM 765 C CA . PHE A 1 99 ? 2.145 -3.633 0.863 1.00 94.25 99 PHE A CA 1
ATOM 766 C C . PHE A 1 99 ? 3.452 -2.834 0.900 1.00 94.25 99 PHE A C 1
ATOM 768 O O . PHE A 1 99 ? 4.204 -2.867 -0.070 1.00 94.25 99 PHE A O 1
ATOM 775 N N . PHE A 1 100 ? 3.761 -2.156 2.011 1.00 91.56 100 PHE A N 1
ATOM 776 C CA . PHE A 1 100 ? 4.945 -1.293 2.081 1.00 91.56 100 PHE A CA 1
ATOM 777 C C . PHE A 1 100 ? 6.251 -2.074 1.953 1.00 91.56 100 PHE A C 1
ATOM 779 O O . PHE A 1 100 ? 7.201 -1.570 1.354 1.00 91.56 100 PHE A O 1
ATOM 786 N N . ARG A 1 101 ? 6.299 -3.310 2.459 1.00 90.44 101 ARG A N 1
ATOM 787 C CA . ARG A 1 101 ? 7.450 -4.190 2.259 1.00 90.44 101 ARG A CA 1
ATOM 788 C C . ARG A 1 101 ? 7.644 -4.523 0.780 1.00 90.44 101 ARG A C 1
ATOM 790 O O . ARG A 1 101 ? 8.732 -4.295 0.264 1.00 90.44 101 ARG A O 1
ATOM 797 N N . ALA A 1 102 ? 6.595 -5.000 0.105 1.00 91.88 102 ALA A N 1
ATOM 798 C CA . ALA A 1 102 ? 6.662 -5.329 -1.318 1.00 91.88 102 ALA A CA 1
ATOM 799 C C . ALA A 1 102 ? 7.005 -4.098 -2.170 1.00 91.88 102 ALA A C 1
ATOM 801 O O . ALA A 1 102 ? 7.832 -4.185 -3.071 1.00 91.88 102 ALA A O 1
ATOM 802 N N . LEU A 1 103 ? 6.416 -2.943 -1.848 1.00 92.75 103 LEU A N 1
ATOM 803 C CA . LEU A 1 103 ? 6.683 -1.681 -2.530 1.00 92.75 103 LEU A CA 1
ATOM 804 C C . LEU A 1 103 ? 8.151 -1.257 -2.392 1.00 92.75 103 LEU A C 1
ATOM 806 O O . LEU A 1 103 ? 8.757 -0.874 -3.388 1.00 92.75 103 LEU A O 1
ATOM 810 N N . SER A 1 104 ? 8.721 -1.361 -1.187 1.00 89.56 104 SER A N 1
ATOM 811 C CA . SER A 1 104 ? 10.123 -0.997 -0.930 1.00 89.56 104 SER A CA 1
ATOM 812 C C . SER A 1 104 ? 11.083 -1.934 -1.667 1.00 89.56 104 SER A C 1
ATOM 814 O O . SER A 1 104 ? 11.953 -1.472 -2.401 1.00 89.56 104 SER A O 1
ATOM 816 N N . GLU A 1 105 ? 10.877 -3.251 -1.538 1.00 88.06 105 GLU A N 1
ATOM 817 C CA . GLU A 1 105 ? 11.693 -4.266 -2.216 1.00 88.06 105 GLU A CA 1
ATOM 818 C C . GLU A 1 105 ? 11.607 -4.114 -3.745 1.00 88.06 105 GLU A C 1
ATOM 820 O O . GLU A 1 105 ? 12.619 -4.154 -4.442 1.00 88.06 105 GLU A O 1
ATOM 825 N N . TYR A 1 106 ? 10.411 -3.889 -4.294 1.00 89.75 106 TYR A N 1
ATOM 826 C CA . TYR A 1 106 ? 10.238 -3.700 -5.732 1.00 89.75 106 TYR A CA 1
ATOM 827 C C . TYR A 1 106 ? 10.847 -2.378 -6.224 1.00 89.75 106 TYR A C 1
ATOM 829 O O . TYR A 1 106 ? 11.514 -2.359 -7.264 1.00 89.75 106 TYR A O 1
ATOM 837 N N . GLY A 1 107 ? 10.627 -1.284 -5.490 1.00 88.44 107 GLY A N 1
ATOM 838 C CA . GLY A 1 107 ? 11.048 0.065 -5.859 1.00 88.44 107 GLY A CA 1
ATOM 839 C C . GLY A 1 107 ? 12.565 0.228 -5.942 1.00 88.44 107 GLY A C 1
ATOM 840 O O . GLY A 1 107 ? 13.050 0.876 -6.877 1.00 88.44 107 GLY A O 1
ATOM 841 N N . GLU A 1 108 ? 13.306 -0.416 -5.035 1.00 83.69 108 GLU A N 1
ATOM 842 C CA . GLU A 1 108 ? 14.773 -0.439 -5.045 1.00 83.69 108 GLU A CA 1
ATOM 843 C C . GLU A 1 108 ? 15.289 -0.955 -6.398 1.00 83.69 108 GLU A C 1
ATOM 845 O O . GLU A 1 108 ? 16.010 -0.259 -7.120 1.00 83.69 108 GLU A O 1
ATOM 850 N N . TRP A 1 109 ? 14.823 -2.133 -6.820 1.00 83.94 109 TRP A N 1
ATOM 851 C CA . TRP A 1 109 ? 15.253 -2.752 -8.075 1.00 83.94 109 TRP A CA 1
ATOM 852 C C . TRP A 1 109 ? 14.651 -2.099 -9.320 1.00 83.94 109 TRP A C 1
ATOM 854 O O . TRP A 1 109 ? 15.294 -2.087 -10.375 1.00 83.94 109 TRP A O 1
ATOM 864 N N . TYR A 1 110 ? 13.445 -1.534 -9.232 1.00 83.75 110 TYR A N 1
ATOM 865 C CA . TYR A 1 110 ? 12.753 -0.923 -10.370 1.00 83.75 110 TYR A CA 1
ATOM 866 C C . TYR A 1 110 ? 13.570 0.213 -11.000 1.00 83.75 110 TYR A C 1
ATOM 868 O O . TYR A 1 110 ? 13.745 0.252 -12.223 1.00 83.75 110 TYR A O 1
ATOM 876 N N . ALA A 1 111 ? 14.160 1.090 -10.181 1.00 75.38 111 ALA A N 1
ATOM 877 C CA . ALA A 1 111 ? 14.990 2.190 -10.672 1.00 75.38 111 ALA A CA 1
ATOM 878 C C . ALA A 1 111 ? 16.255 1.694 -11.399 1.00 75.38 111 ALA A C 1
ATOM 880 O O . ALA A 1 111 ? 16.664 2.264 -12.418 1.00 75.38 111 ALA A O 1
ATOM 881 N N . HIS A 1 112 ? 16.875 0.618 -10.905 1.00 80.88 112 HIS A N 1
ATOM 882 C CA . HIS A 1 112 ? 18.012 -0.022 -11.567 1.00 80.88 112 HIS A CA 1
ATOM 883 C C . HIS A 1 112 ? 17.597 -0.665 -12.892 1.00 80.88 112 HIS A C 1
ATOM 885 O O . HIS A 1 112 ? 18.186 -0.335 -13.921 1.00 80.88 112 HIS A O 1
ATOM 891 N N . ARG A 1 113 ? 16.522 -1.466 -12.905 1.00 82.56 113 ARG A N 1
ATOM 892 C CA . ARG A 1 113 ? 15.985 -2.093 -14.125 1.00 82.56 113 ARG A CA 1
ATOM 893 C C . ARG A 1 113 ? 15.669 -1.061 -15.206 1.00 82.56 113 ARG A C 1
ATOM 895 O O . ARG A 1 113 ? 16.101 -1.227 -16.342 1.00 82.56 113 ARG A O 1
ATOM 902 N N . LYS A 1 114 ? 14.996 0.042 -14.861 1.00 80.69 114 LYS A N 1
ATOM 903 C CA . LYS A 1 114 ? 14.628 1.101 -15.819 1.00 80.69 114 LYS A CA 1
ATOM 904 C C . LYS A 1 114 ? 15.854 1.777 -16.442 1.00 80.69 114 LYS A C 1
ATOM 906 O O . LYS A 1 114 ? 15.849 2.062 -17.639 1.00 80.69 114 LYS A O 1
ATOM 911 N N . ARG A 1 115 ? 16.913 2.022 -15.658 1.00 79.50 115 ARG A N 1
ATOM 912 C CA . ARG A 1 115 ? 18.185 2.576 -16.163 1.00 79.50 115 ARG A CA 1
ATOM 913 C C . ARG A 1 115 ? 18.911 1.586 -17.070 1.00 79.50 115 ARG A C 1
ATOM 915 O O . ARG A 1 115 ? 19.285 1.951 -18.182 1.00 79.50 115 ARG A O 1
ATOM 922 N N . THR A 1 116 ? 19.038 0.341 -16.628 1.00 83.25 116 THR A N 1
ATOM 923 C CA . THR A 1 116 ? 19.683 -0.736 -17.384 1.00 83.25 116 THR A CA 1
ATOM 924 C C . THR A 1 116 ? 18.971 -0.997 -18.712 1.00 83.25 116 THR A C 1
ATOM 926 O O . THR A 1 116 ? 19.605 -1.047 -19.761 1.00 83.25 116 THR A O 1
ATOM 929 N N . PHE A 1 117 ? 17.639 -1.060 -18.705 1.00 80.44 117 PHE A N 1
ATOM 930 C CA . PHE A 1 117 ? 16.848 -1.287 -19.913 1.00 80.44 117 PHE A CA 1
ATOM 931 C C . PHE A 1 117 ? 16.959 -0.134 -20.917 1.00 80.44 117 PHE A C 1
ATOM 933 O O . PHE A 1 117 ? 17.038 -0.370 -22.120 1.00 80.44 117 PHE A O 1
ATOM 940 N N . LYS A 1 118 ? 17.017 1.120 -20.441 1.00 78.88 118 LYS A N 1
ATOM 941 C CA . LYS A 1 118 ? 17.307 2.275 -21.305 1.00 78.88 118 LYS A CA 1
ATOM 942 C C . LYS A 1 118 ? 18.680 2.152 -21.966 1.00 78.88 118 LYS A C 1
ATOM 944 O O . LYS A 1 118 ? 18.778 2.409 -23.160 1.00 78.88 118 LYS A O 1
ATOM 949 N N . HIS A 1 119 ? 19.705 1.744 -21.219 1.00 75.75 119 HIS A N 1
ATOM 950 C CA . HIS A 1 119 ? 21.053 1.562 -21.755 1.00 75.75 119 HIS A CA 1
ATOM 951 C C . HIS A 1 119 ? 21.081 0.492 -22.856 1.00 75.75 119 HIS A C 1
ATOM 953 O O . HIS A 1 119 ? 21.506 0.776 -23.972 1.00 75.75 119 HIS A O 1
ATOM 959 N N . PHE A 1 120 ? 20.507 -0.686 -22.595 1.00 76.44 120 PHE A N 1
AT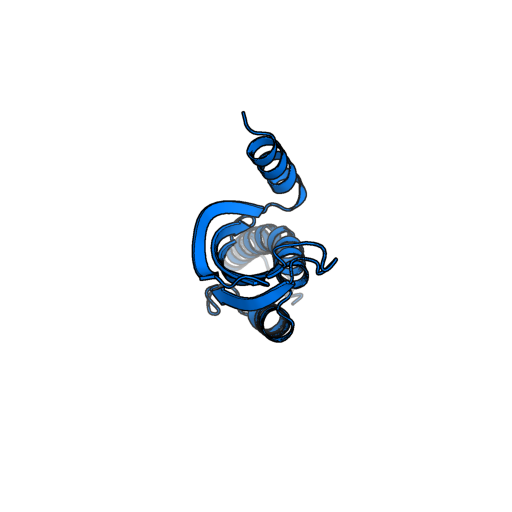OM 960 C CA . PHE A 1 120 ? 20.473 -1.769 -23.582 1.00 76.44 120 PHE A CA 1
ATOM 961 C C . PHE A 1 120 ? 19.578 -1.478 -24.791 1.00 76.44 120 PHE A C 1
ATOM 963 O O . PHE A 1 120 ? 19.919 -1.875 -25.904 1.00 76.44 120 PHE A O 1
ATOM 970 N N . LYS A 1 121 ? 18.475 -0.735 -24.625 1.00 66.44 121 LYS A N 1
ATOM 971 C CA . LYS A 1 121 ? 17.684 -0.257 -25.770 1.00 66.44 121 LYS A CA 1
ATOM 972 C C . LYS A 1 121 ? 18.494 0.674 -26.670 1.00 66.44 121 LYS A C 1
ATOM 974 O O . LYS A 1 121 ? 18.395 0.549 -27.883 1.00 66.44 121 LYS A O 1
ATOM 979 N N . VAL A 1 122 ? 19.294 1.577 -26.102 1.00 57.56 122 VAL A N 1
ATOM 980 C CA . VAL A 1 122 ? 20.159 2.486 -26.876 1.00 57.56 122 VAL A CA 1
ATOM 981 C C . VAL A 1 122 ? 21.265 1.714 -27.606 1.00 57.56 122 VAL A C 1
ATOM 983 O O . VAL A 1 122 ? 21.495 1.980 -28.783 1.00 57.56 122 VAL A O 1
ATOM 986 N N . SER A 1 123 ? 21.877 0.708 -26.972 1.00 55.34 123 SER A N 1
ATOM 987 C CA . SER A 1 123 ? 22.870 -0.165 -27.624 1.00 55.34 123 SER A CA 1
ATOM 988 C C . SER A 1 123 ? 22.280 -0.976 -28.783 1.00 55.34 123 SER A C 1
ATOM 990 O O . SER A 1 123 ? 22.918 -1.098 -29.826 1.00 55.34 123 SER A O 1
ATOM 992 N N . ALA A 1 124 ? 21.036 -1.454 -28.655 1.00 55.38 124 ALA A N 1
ATOM 993 C CA . ALA A 1 124 ? 20.340 -2.155 -29.736 1.00 55.38 124 ALA A CA 1
ATOM 994 C C . ALA A 1 124 ? 20.085 -1.261 -30.969 1.00 55.38 124 ALA A C 1
ATOM 996 O O . ALA A 1 124 ? 20.127 -1.751 -32.094 1.00 55.38 124 ALA A O 1
ATOM 997 N N . PHE A 1 125 ? 19.876 0.050 -30.783 1.00 54.91 125 PHE A N 1
ATOM 998 C CA . PHE A 1 125 ? 19.788 1.012 -31.894 1.00 54.91 125 PHE A CA 1
ATOM 999 C C . PHE A 1 125 ? 21.155 1.361 -32.509 1.00 54.91 125 PHE A C 1
ATOM 1001 O O . PHE A 1 125 ? 21.205 1.776 -33.664 1.00 54.91 125 PHE A O 1
ATOM 1008 N N . LEU A 1 126 ? 22.251 1.186 -31.763 1.00 56.25 126 LEU A N 1
ATOM 1009 C CA . LEU A 1 126 ? 23.625 1.456 -32.208 1.00 56.25 126 LEU A CA 1
ATOM 1010 C C . LEU A 1 126 ? 24.341 0.223 -32.795 1.00 56.25 126 LEU A C 1
ATOM 1012 O O . LEU A 1 126 ? 25.501 0.322 -33.180 1.00 56.25 126 LEU A O 1
ATOM 1016 N N . GLY A 1 127 ? 23.650 -0.914 -32.932 1.00 48.03 127 GLY A N 1
ATOM 1017 C CA . GLY A 1 127 ? 24.137 -2.072 -33.690 1.00 48.03 127 GLY A CA 1
ATOM 1018 C C . GLY A 1 127 ? 25.120 -2.990 -32.956 1.00 48.03 127 GLY A C 1
ATOM 1019 O O . GLY A 1 127 ? 25.678 -3.887 -33.585 1.00 48.03 127 GLY A O 1
ATOM 1020 N N . GLU A 1 128 ? 25.317 -2.833 -31.645 1.00 51.22 128 GLU A N 1
ATOM 1021 C CA . GLU A 1 128 ? 26.080 -3.811 -30.863 1.00 51.22 128 GLU A CA 1
ATOM 1022 C C . GLU A 1 128 ? 25.143 -4.927 -30.384 1.00 51.22 128 GLU A C 1
ATOM 1024 O O . GLU A 1 128 ? 24.265 -4.725 -29.541 1.00 51.22 128 GLU A O 1
ATOM 1029 N N . ALA A 1 129 ? 25.296 -6.113 -30.977 1.00 48.66 129 ALA A N 1
ATOM 1030 C CA . ALA A 1 129 ? 24.520 -7.301 -30.647 1.00 48.66 129 ALA A CA 1
ATOM 1031 C C . ALA A 1 129 ? 24.784 -7.726 -29.196 1.00 48.66 129 ALA A C 1
ATOM 1033 O O . ALA A 1 129 ? 25.804 -8.342 -28.891 1.00 48.66 129 ALA A O 1
ATOM 1034 N N . ILE A 1 130 ? 23.848 -7.425 -28.299 1.00 50.97 130 ILE A N 1
ATOM 1035 C CA . ILE A 1 130 ? 23.859 -7.966 -26.942 1.00 50.97 130 ILE A CA 1
ATOM 1036 C C . ILE A 1 130 ? 22.861 -9.116 -26.897 1.00 50.97 130 ILE A C 1
ATOM 1038 O O . ILE A 1 130 ? 21.672 -8.950 -27.172 1.00 50.97 130 ILE A O 1
ATOM 1042 N N . ILE A 1 131 ? 23.400 -10.294 -26.583 1.00 48.75 131 ILE A N 1
ATOM 1043 C CA . ILE A 1 131 ? 22.686 -11.544 -26.335 1.00 48.75 131 ILE A CA 1
ATOM 1044 C C . ILE A 1 131 ? 21.497 -11.248 -25.422 1.00 48.75 131 ILE A C 1
ATOM 1046 O O . ILE A 1 131 ? 21.656 -10.758 -24.303 1.00 48.75 131 ILE A O 1
ATOM 1050 N N . SER A 1 132 ? 20.301 -11.533 -25.929 1.00 42.25 132 SER A N 1
ATOM 1051 C CA . SER A 1 132 ? 19.071 -11.462 -25.157 1.00 42.25 132 SER A CA 1
ATOM 1052 C C . SER A 1 132 ? 19.139 -12.534 -24.068 1.00 42.25 132 SER A C 1
ATOM 1054 O O . SER A 1 132 ? 19.051 -13.723 -24.360 1.00 42.25 132 SER A O 1
ATOM 1056 N N . ILE A 1 133 ? 19.372 -12.119 -22.824 1.00 47.16 133 ILE A N 1
ATOM 1057 C CA . ILE A 1 133 ? 19.068 -12.930 -21.644 1.00 47.16 133 ILE A CA 1
ATOM 1058 C C . ILE A 1 133 ? 17.929 -12.215 -20.922 1.00 47.16 133 ILE A C 1
ATOM 1060 O O . ILE A 1 133 ? 18.161 -11.430 -20.005 1.00 47.16 133 ILE A O 1
ATOM 1064 N N . PHE A 1 134 ? 16.712 -12.454 -21.402 1.00 42.59 134 PHE A N 1
ATOM 1065 C CA . PHE A 1 134 ? 15.470 -12.384 -20.640 1.00 42.59 134 PHE A CA 1
ATOM 1066 C C . PHE A 1 134 ? 14.555 -13.498 -21.139 1.00 42.59 134 PHE A C 1
ATOM 1068 O O . PHE A 1 134 ? 14.419 -13.617 -22.377 1.00 42.59 134 PHE A O 1
#

InterPro domains:
  IPR027801 Centromere protein P [PF13096] (36-121)
  IPR027801 Centromere protein P [PTHR28577] (4-122)

Organism: Erpetoichthys calabaricus (NCBI:txid27687)

Radius of gyration: 19.55 Å; Cα contacts (8 Å, |Δi|>4): 191; chains: 1; bounding box: 45×32×62 Å

Secondary structure (DSSP, 8-state):
--HHHHHHHHHHHHH-EEEEEEEEEEEEE-SSEEEEEEEEEEEETTEEEEEEEEEEEE-SSS----EEEEEEEE--TTT-GGGHHHHHHHHHTT-HHHHHHHHHHHHHHHHHHHHHHHHHHHHHHTT-------

pLDDT: mean 81.8, std 15.89, range [42.25, 97.69]

Solvent-accessible surface area (backbone atoms only — not comparable to full-atom values): 7537 Å² total; per-residue (Å²): 134,56,71,65,59,55,51,51,56,54,47,23,74,75,47,39,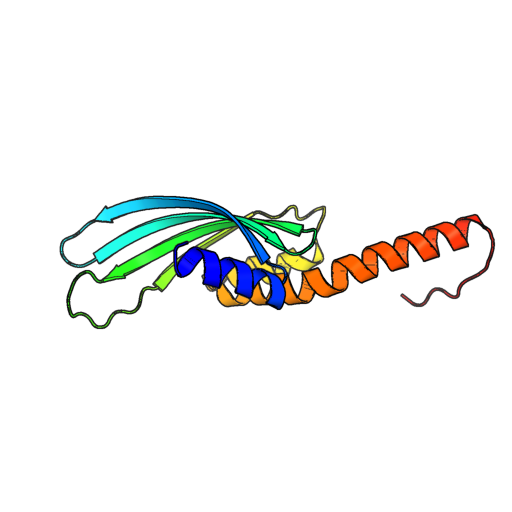46,44,79,75,45,78,49,78,46,81,77,44,80,59,90,60,40,34,34,32,41,37,40,38,32,31,34,28,72,89,44,66,42,35,39,39,35,31,38,40,35,58,68,64,95,71,82,52,69,74,38,56,76,40,40,47,76,52,62,61,55,89,82,40,56,85,47,48,68,52,48,55,52,17,35,78,64,28,31,66,66,60,37,53,51,52,49,31,63,48,32,64,51,46,60,51,51,57,52,52,51,53,52,55,54,52,38,59,77,71,70,55,88,69,82,84,87,126

Foldseek 3Di:
DDPVVVVQVVVCVVQVKHWDDKDKDWPDDDPFKTKIWMWTWTDRQNFTKIKIWIWIDTDDDPPDDTDTPFIAIDGDCVVPVVCPVQRVVCRVVSPPP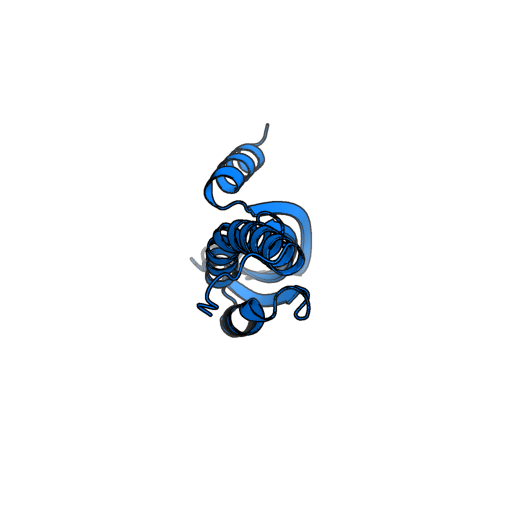SNSVVSSVCNVVVVVCVVVVVVVVVVVVVPDDDDDDD

Sequence (134 aa):
MDCLEVCLSYNSKLNGVIFNDCQSMTIERSTVRTIQRHRISGVCHSMPFWVEFCLLQGKIESGVKPTVTALNILMDPAEFPEMCAFISKAEATASLFHFFRALSEYGEWYAHRKRTFKHFKVSAFLGEAIISIF

Nearest PDB structures (foldseek):
  7ywx-assembly1_P  TM=8.135E-01  e=8.959E-08  Homo sapiens
  7yyh-assembly1_P  TM=8.140E-01  e=1.066E-07  Homo sapiens
  7qoo-assembly1_P  TM=7.887E-01  e=1.129E-07  Homo sapiens
  4e1t-assembly1_A  TM=6.374E-01  e=3.940E+00  Yersinia pseudotuberculosis
  3e99-assembly1_A  TM=3.740E-01  e=1.168E+00  Burkholderia mallei ATCC 23344